Protein AF-A0A0M3UAG9-F1 (afdb_monomer)

Secondary structure (DSSP, 8-state):
-------PPPPPP--EEEEEEHHHHH-SPPTT---PPTTSTTTT-TT-B--SSEEEEEEEEEEE-TTS-EEEEEEEEEEBTTSS-EEEEEEEEEEGGGEEE-PPPPP-

Mean predicted aligned error: 10.4 Å

pLDDT: mean 79.84, std 17.77, range [43.88, 98.06]

Sequence (108 aa):
MSEMGQFRPPPPPLEKPIWVDFDMLYGPARDEVAAVPAGSIRERMHHSLHLTGRVPGTLRGWVRSIDGRWLGLCDFVIPSIDGAQVVRQEGVAVPAAALAPRTLPPMR

Nearest PDB structures (foldseek):
  4iuu-assembly1_A  TM=4.942E-01  e=3.382E+00  Arabidopsis thaliana
  2uvk-assembly1_A  TM=3.457E-01  e=3.201E+00  Escherichia coli BL21
  2uvk-assembly1_B  TM=3.455E-01  e=4.698E+00  Escherichia coli BL21
  4iup-assembly2_B  TM=4.340E-01  e=6.180E+00  Arabidopsis thaliana
  7ef0-assembly1_A  TM=2.290E-01  e=4.448E+00  Zea mays

Foldseek 3Di:
DDDPPDDDDPDPFQFFKKKFALCVQVPDDDPPPPPDDPPDPVVVPLPAWDRHGIFIKTFGDWDADPVGFIWTQIWTWTAGPVSPDTDTDGRDTGGPVRIDGDDDDPDD

Structure (mmCIF, N/CA/C/O backbone):
data_AF-A0A0M3UAG9-F1
#
_entry.id   AF-A0A0M3UAG9-F1
#
loop_
_atom_site.group_PDB
_atom_site.id
_atom_site.type_symbol
_atom_site.label_atom_id
_atom_site.label_alt_id
_atom_site.label_comp_id
_atom_site.label_asym_id
_atom_site.label_entity_id
_atom_site.label_seq_id
_atom_site.pdbx_PDB_ins_code
_atom_site.Cartn_x
_atom_site.Cartn_y
_atom_site.Cartn_z
_atom_site.occupancy
_atom_site.B_iso_or_equiv
_atom_site.auth_seq_id
_atom_site.auth_comp_id
_atom_site.auth_asym_id
_atom_site.auth_atom_id
_atom_site.pdbx_PDB_model_num
ATOM 1 N N . MET A 1 1 ? -22.283 17.352 42.267 1.00 43.88 1 MET A N 1
ATOM 2 C CA . MET A 1 1 ? -20.924 16.790 42.127 1.00 43.88 1 MET A CA 1
ATOM 3 C C . MET A 1 1 ? -20.846 16.217 40.726 1.00 43.88 1 MET A C 1
ATOM 5 O O . MET A 1 1 ? -21.454 15.186 40.486 1.00 43.88 1 MET A O 1
ATOM 9 N N . SER A 1 2 ? -20.258 16.952 39.784 1.00 50.84 2 SER A N 1
ATOM 10 C CA . SER A 1 2 ? -20.183 16.529 38.382 1.00 50.84 2 SER A CA 1
ATOM 11 C C . SER A 1 2 ? -18.976 15.618 38.191 1.00 50.84 2 SER A C 1
ATOM 13 O O . SER A 1 2 ? -17.867 15.992 38.571 1.00 50.84 2 SER A O 1
ATOM 15 N N . GLU A 1 3 ? -19.197 14.433 37.625 1.00 51.16 3 GLU A N 1
ATOM 16 C CA . GLU A 1 3 ? -18.138 13.527 37.184 1.00 51.16 3 GLU A CA 1
ATOM 17 C C . GLU A 1 3 ? -17.277 14.238 36.134 1.00 51.16 3 GLU A C 1
ATOM 19 O O . GLU A 1 3 ? -17.723 14.532 35.024 1.00 51.16 3 GLU A O 1
ATOM 24 N N . MET A 1 4 ? -16.034 14.553 36.499 1.00 53.69 4 MET A N 1
ATOM 25 C CA . MET A 1 4 ? -15.014 14.938 35.533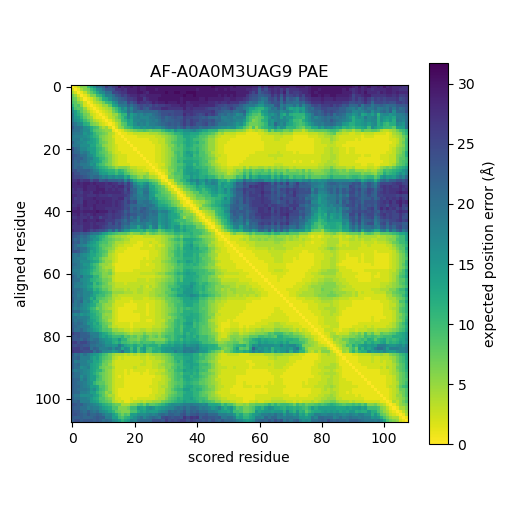 1.00 5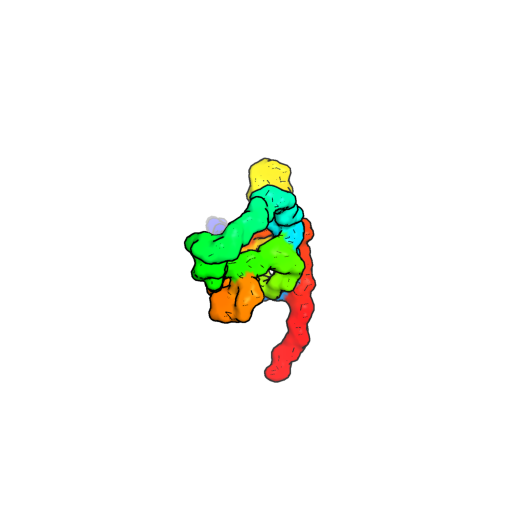3.69 4 MET A CA 1
ATOM 26 C C . MET A 1 4 ? -14.742 13.712 34.663 1.00 53.69 4 MET A C 1
ATOM 28 O O . MET A 1 4 ? -14.176 12.727 35.137 1.00 53.69 4 MET A O 1
ATOM 32 N N . GLY A 1 5 ? -15.182 13.759 33.403 1.00 57.06 5 GLY A N 1
ATOM 33 C CA . GLY A 1 5 ? -14.879 12.727 32.419 1.00 57.06 5 GLY A CA 1
ATOM 34 C C . GLY A 1 5 ? -13.376 12.458 32.402 1.00 57.06 5 GLY A C 1
ATOM 35 O O . GLY A 1 5 ? -12.582 13.380 32.212 1.00 57.06 5 GLY A O 1
ATOM 36 N N . GLN A 1 6 ? -12.989 11.206 32.653 1.00 69.00 6 GLN A N 1
ATOM 37 C CA . GLN A 1 6 ? -11.594 10.775 32.625 1.00 69.00 6 GLN A CA 1
ATOM 38 C C . GLN A 1 6 ? -10.946 11.212 31.308 1.00 69.00 6 GLN A C 1
ATOM 40 O O . GLN A 1 6 ? -11.345 10.759 30.233 1.00 69.00 6 GLN A O 1
ATOM 45 N N . PHE A 1 7 ? -9.922 12.063 31.400 1.00 66.81 7 PHE A N 1
ATOM 46 C CA . PHE A 1 7 ? -9.023 12.326 30.286 1.00 66.81 7 PHE A CA 1
ATOM 47 C C . PHE A 1 7 ? -8.383 10.998 29.876 1.00 66.81 7 PHE A C 1
ATOM 49 O O . PHE A 1 7 ? -7.536 10.452 30.583 1.00 66.81 7 PHE A O 1
ATOM 56 N N . ARG A 1 8 ? -8.822 10.451 28.742 1.00 67.19 8 ARG A N 1
ATOM 57 C CA . ARG A 1 8 ? -8.126 9.352 28.086 1.00 67.19 8 ARG A CA 1
ATOM 58 C C . ARG A 1 8 ? -7.097 9.962 27.140 1.00 67.19 8 ARG A C 1
ATOM 60 O O . ARG A 1 8 ? -7.507 10.699 26.241 1.00 67.19 8 ARG A O 1
ATOM 67 N N . PRO A 1 9 ? -5.793 9.673 27.303 1.00 57.62 9 PRO A N 1
ATOM 68 C CA . PRO A 1 9 ? -4.835 10.031 26.271 1.00 57.62 9 PRO A CA 1
ATOM 69 C C . PRO A 1 9 ? -5.261 9.360 24.954 1.00 57.62 9 PRO A C 1
ATOM 71 O O . PRO A 1 9 ? -5.834 8.261 24.987 1.00 57.62 9 PRO A O 1
ATOM 74 N N . PRO A 1 10 ? -5.032 10.008 23.799 1.00 57.00 10 PRO A N 1
ATOM 75 C CA . PRO A 1 10 ? -5.333 9.394 22.515 1.00 57.00 10 PRO A CA 1
ATOM 76 C C . PRO A 1 10 ? -4.587 8.056 22.405 1.00 57.00 10 PRO A C 1
ATOM 78 O O . PRO A 1 10 ? -3.477 7.933 22.936 1.00 57.00 10 PRO A O 1
ATOM 81 N N . PRO A 1 11 ? -5.174 7.040 21.746 1.00 58.19 11 PRO A N 1
ATOM 82 C CA . PRO A 1 11 ? -4.448 5.810 21.480 1.00 58.19 11 PRO A CA 1
ATOM 83 C C . PRO A 1 11 ? -3.145 6.158 20.744 1.00 58.19 11 PRO A C 1
ATOM 85 O O . PRO A 1 11 ? -3.159 7.047 19.884 1.00 58.19 11 PRO A O 1
ATOM 88 N N . PRO A 1 12 ? -2.020 5.504 21.083 1.00 58.78 12 PRO A N 1
ATOM 89 C CA . PRO A 1 12 ? -0.761 5.755 20.402 1.00 58.78 12 PRO A CA 1
ATOM 90 C C . PRO A 1 12 ? -0.936 5.53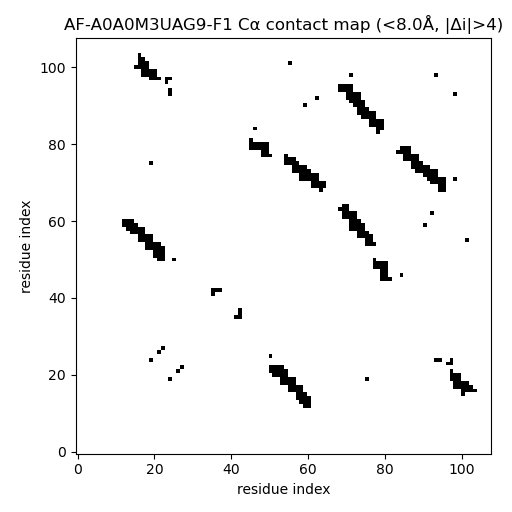8 18.892 1.00 58.78 12 PRO A C 1
ATOM 92 O O . PRO A 1 12 ? -1.734 4.676 18.496 1.00 58.78 12 PRO A O 1
ATOM 95 N N . PRO A 1 13 ? -0.214 6.297 18.046 1.00 63.78 13 PRO A N 1
ATOM 96 C CA . PRO A 1 13 ? -0.264 6.111 16.606 1.00 63.78 13 PRO A CA 1
ATOM 97 C C . PRO A 1 13 ? -0.023 4.641 16.266 1.00 63.78 13 PRO A C 1
ATOM 99 O O . PRO A 1 13 ? 0.888 4.001 16.796 1.00 63.78 13 PRO A O 1
ATOM 102 N N . LEU A 1 14 ? -0.868 4.084 15.402 1.00 73.62 14 LEU A N 1
ATOM 103 C CA . LEU A 1 14 ? -0.638 2.754 14.871 1.00 73.62 14 LEU A CA 1
ATOM 104 C C . LEU A 1 14 ? 0.588 2.887 13.970 1.00 73.62 14 LEU A C 1
ATOM 106 O O . LEU A 1 14 ? 0.448 3.423 12.891 1.00 73.62 14 LEU A O 1
ATOM 110 N N . GLU A 1 15 ? 1.777 2.482 14.406 1.00 89.69 15 GLU A N 1
ATOM 111 C CA . GLU A 1 15 ? 2.972 2.434 13.551 1.00 89.69 15 GLU A CA 1
ATOM 112 C C . GLU A 1 15 ? 3.295 0.976 13.263 1.00 89.69 15 GLU A C 1
ATOM 114 O O . GLU A 1 15 ? 4.118 0.345 13.927 1.00 89.69 15 GLU A O 1
ATOM 119 N N . LYS A 1 16 ? 2.562 0.393 12.310 1.00 92.75 16 LYS A N 1
ATOM 120 C CA . LYS A 1 16 ? 2.703 -1.030 11.994 1.00 92.75 16 LYS A CA 1
ATOM 121 C C . LYS A 1 16 ? 3.427 -1.231 10.668 1.00 92.75 16 LYS A C 1
ATOM 123 O O . LYS A 1 16 ? 2.974 -0.695 9.654 1.00 92.75 16 LYS A O 1
ATOM 128 N N . PRO A 1 17 ? 4.507 -2.033 10.637 1.00 96.12 17 PRO A N 1
ATOM 129 C CA . PRO A 1 17 ? 5.138 -2.412 9.385 1.00 96.12 17 PRO A CA 1
ATOM 130 C C . PRO A 1 17 ? 4.176 -3.258 8.547 1.00 96.12 17 PRO A C 1
ATOM 132 O O . PRO A 1 17 ? 3.574 -4.225 9.023 1.00 96.12 17 PRO A O 1
ATOM 135 N N . ILE A 1 18 ? 4.060 -2.892 7.276 1.00 96.69 18 ILE A N 1
ATOM 136 C CA . ILE A 1 18 ? 3.199 -3.557 6.296 1.00 96.69 18 ILE A CA 1
ATOM 137 C C . ILE A 1 18 ? 3.947 -3.801 4.985 1.00 96.69 18 ILE A C 1
ATOM 139 O O . ILE A 1 18 ? 4.985 -3.189 4.712 1.00 96.69 18 ILE A O 1
ATOM 143 N N . TRP A 1 19 ? 3.398 -4.706 4.187 1.00 97.94 19 TRP A N 1
ATOM 144 C CA . TRP A 1 19 ? 3.571 -4.764 2.746 1.00 97.94 19 TRP A CA 1
ATOM 145 C C . TRP A 1 19 ? 2.413 -4.016 2.086 1.00 97.94 19 TRP A C 1
ATOM 147 O O . TRP A 1 19 ? 1.260 -4.222 2.470 1.00 97.94 19 TRP A O 1
ATOM 157 N N . VAL A 1 20 ? 2.731 -3.179 1.100 1.00 97.81 20 VAL A N 1
ATOM 158 C CA . VAL A 1 20 ? 1.769 -2.585 0.166 1.00 97.81 20 VAL A CA 1
ATOM 159 C C . VAL A 1 20 ? 1.890 -3.339 -1.151 1.00 97.81 20 VAL A C 1
ATOM 161 O O . VAL A 1 20 ? 2.980 -3.406 -1.718 1.00 97.81 20 VAL A O 1
ATOM 164 N N . ASP A 1 21 ? 0.791 -3.927 -1.607 1.00 97.19 21 ASP A N 1
ATOM 165 C CA . ASP A 1 21 ? 0.708 -4.679 -2.855 1.00 97.19 21 ASP A CA 1
ATOM 166 C C . ASP A 1 21 ? 0.287 -3.744 -3.997 1.00 97.19 21 ASP A C 1
ATOM 168 O O . ASP A 1 21 ? -0.854 -3.278 -4.056 1.00 97.19 21 ASP A O 1
ATOM 172 N N . PHE A 1 22 ? 1.235 -3.402 -4.868 1.00 95.12 22 PHE A N 1
ATOM 173 C CA . PHE A 1 22 ? 1.012 -2.465 -5.964 1.00 95.12 22 PHE A CA 1
ATOM 174 C C . PHE A 1 22 ? 0.138 -3.043 -7.071 1.00 95.12 22 PHE A C 1
ATOM 176 O O . PHE A 1 22 ? -0.642 -2.290 -7.652 1.00 95.12 22 PHE A O 1
ATOM 183 N N . ASP A 1 23 ? 0.182 -4.356 -7.296 1.00 93.75 23 ASP A N 1
ATOM 184 C CA . ASP A 1 23 ? -0.668 -5.004 -8.296 1.00 93.75 23 ASP A CA 1
ATOM 185 C C . ASP A 1 23 ? -2.147 -4.894 -7.893 1.00 93.75 23 ASP A C 1
ATOM 187 O O . ASP A 1 23 ? -3.022 -4.669 -8.730 1.00 93.75 23 ASP A O 1
ATOM 191 N N . MET A 1 24 ? -2.436 -4.966 -6.590 1.00 95.38 24 MET A N 1
ATOM 192 C CA . MET A 1 24 ? -3.782 -4.730 -6.061 1.00 95.38 24 MET A CA 1
ATOM 193 C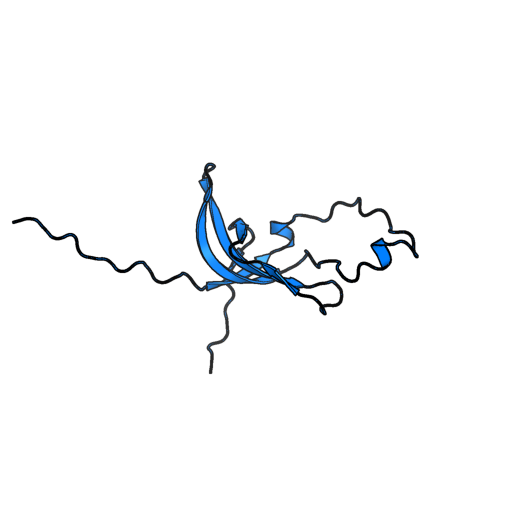 C . MET A 1 24 ? -4.151 -3.246 -5.956 1.00 95.38 24 MET A C 1
ATOM 195 O O . MET A 1 24 ? -5.322 -2.900 -6.116 1.00 95.38 24 MET A O 1
ATOM 199 N N . LEU A 1 25 ? -3.188 -2.372 -5.650 1.00 95.69 25 LEU A N 1
ATOM 200 C CA . LEU A 1 25 ? -3.431 -0.938 -5.459 1.00 95.69 25 LEU A CA 1
ATOM 201 C C . LEU A 1 25 ? -3.654 -0.197 -6.784 1.00 95.69 25 LEU A C 1
ATOM 203 O O . LEU A 1 25 ? -4.590 0.594 -6.888 1.00 95.69 25 LEU A O 1
ATOM 207 N N . TYR A 1 26 ? -2.804 -0.435 -7.781 1.00 92.12 26 TYR A N 1
ATOM 208 C CA . TYR A 1 26 ? -2.862 0.248 -9.076 1.00 92.12 26 TYR A CA 1
ATOM 209 C C . TYR A 1 26 ? -3.578 -0.571 -10.152 1.00 92.12 26 TYR A C 1
ATOM 211 O O . TYR A 1 26 ? -4.006 -0.009 -11.163 1.00 92.12 26 TYR A O 1
ATOM 219 N N 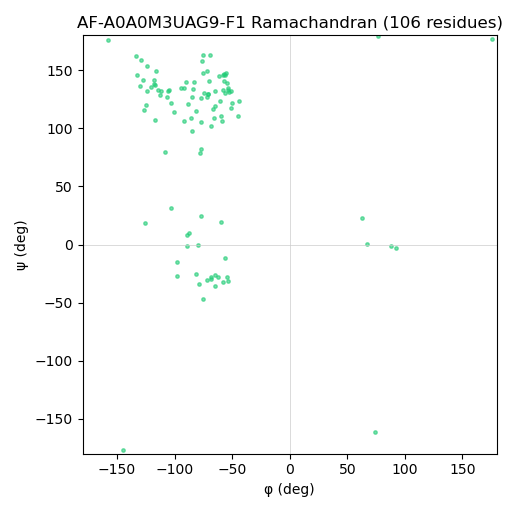. GLY A 1 27 ? -3.775 -1.869 -9.912 1.00 89.31 27 GLY A N 1
ATOM 220 C CA . GLY A 1 27 ? -4.349 -2.784 -10.886 1.00 89.31 27 GLY A CA 1
ATOM 221 C C . GLY A 1 27 ? -3.343 -3.194 -11.967 1.00 89.31 27 GLY A C 1
ATOM 222 O O . GLY A 1 27 ? -2.194 -2.748 -11.965 1.00 89.31 27 GLY A O 1
ATOM 223 N N . PRO A 1 28 ? -3.767 -4.051 -12.911 1.00 80.94 28 PRO A N 1
ATOM 224 C CA . PRO A 1 28 ? -2.915 -4.462 -14.018 1.00 80.94 28 PRO A CA 1
ATOM 225 C C . PRO A 1 28 ? -2.517 -3.255 -14.871 1.00 80.94 28 PRO A C 1
ATOM 227 O O . PRO A 1 28 ? -3.315 -2.336 -15.091 1.00 80.94 28 PRO A O 1
ATOM 230 N N . ALA A 1 29 ? -1.293 -3.291 -15.403 1.00 73.38 29 ALA A N 1
ATOM 231 C CA . ALA A 1 29 ? -0.889 -2.360 -16.444 1.00 73.38 29 ALA A CA 1
ATOM 232 C C . ALA A 1 29 ? -1.902 -2.433 -17.596 1.00 73.38 29 ALA A C 1
ATOM 234 O O . ALA A 1 29 ? -2.293 -3.517 -18.027 1.00 73.38 29 ALA A O 1
ATOM 235 N N . ARG A 1 30 ? -2.351 -1.277 -18.088 1.00 74.06 30 ARG A N 1
ATOM 236 C CA . ARG A 1 30 ? -3.136 -1.249 -19.323 1.00 74.06 30 ARG A CA 1
ATOM 237 C C . ARG A 1 30 ? -2.190 -1.584 -20.471 1.00 74.06 30 ARG A C 1
ATOM 239 O O . ARG A 1 30 ? -1.152 -0.937 -20.593 1.00 74.06 30 ARG A O 1
ATOM 246 N N . ASP A 1 31 ? -2.576 -2.534 -21.322 1.00 60.91 31 ASP A N 1
ATOM 247 C CA . ASP A 1 31 ? -1.811 -2.958 -22.511 1.00 60.91 31 ASP A CA 1
ATOM 248 C C . ASP A 1 31 ? -1.493 -1.799 -23.486 1.00 60.91 31 ASP A C 1
ATOM 250 O O . ASP A 1 31 ? -0.659 -1.923 -24.378 1.00 60.91 31 ASP A O 1
ATOM 254 N N . GLU A 1 32 ? -2.109 -0.630 -23.296 1.00 54.31 32 GLU A N 1
ATOM 255 C CA . GLU A 1 32 ? -1.936 0.594 -24.084 1.00 54.31 32 GLU A CA 1
ATOM 256 C C . GLU A 1 32 ? -0.652 1.388 -23.781 1.00 54.31 32 GLU A C 1
ATOM 258 O O . GLU A 1 32 ? -0.582 2.592 -24.052 1.00 54.31 32 GLU A O 1
ATOM 263 N N . VAL A 1 33 ? 0.407 0.766 -23.258 1.00 57.47 33 VAL A N 1
ATOM 264 C CA . VAL A 1 33 ? 1.730 1.399 -23.342 1.00 57.47 33 VAL A CA 1
ATOM 265 C C . VAL A 1 33 ? 2.236 1.182 -24.764 1.00 57.47 33 VAL A C 1
ATOM 267 O O . VAL A 1 33 ? 3.034 0.289 -25.032 1.00 57.47 33 VAL A O 1
ATOM 270 N N . ALA A 1 34 ? 1.721 1.995 -25.694 1.00 51.62 34 ALA A N 1
ATOM 271 C CA . ALA A 1 34 ? 2.232 2.086 -27.054 1.00 51.62 34 ALA A CA 1
ATOM 272 C C . ALA A 1 34 ? 3.760 2.136 -26.986 1.00 51.62 34 ALA A C 1
ATOM 274 O O . ALA A 1 34 ? 4.306 2.989 -26.276 1.00 51.62 34 ALA A O 1
ATOM 275 N N . ALA A 1 35 ? 4.417 1.193 -27.672 1.00 50.62 35 ALA A N 1
ATOM 276 C CA . ALA A 1 35 ? 5.866 1.099 -27.737 1.00 50.62 35 ALA A CA 1
ATOM 277 C C . ALA A 1 35 ? 6.427 2.500 -27.982 1.00 50.62 35 ALA A C 1
ATOM 279 O O . ALA A 1 35 ? 6.180 3.114 -29.021 1.00 50.62 35 ALA A O 1
ATOM 280 N N . VAL A 1 36 ? 7.089 3.044 -26.964 1.00 54.72 36 VAL A N 1
ATOM 281 C CA . VAL A 1 36 ? 7.632 4.393 -27.018 1.00 54.72 36 VAL A CA 1
ATOM 282 C C . VAL A 1 36 ? 8.718 4.370 -28.093 1.00 54.72 36 VAL A C 1
ATOM 284 O O . VAL A 1 36 ? 9.661 3.592 -27.952 1.00 54.72 36 VAL A O 1
ATOM 287 N N . PRO A 1 37 ? 8.610 5.162 -29.175 1.00 53.09 37 PRO A N 1
ATOM 288 C CA . PRO A 1 37 ? 9.638 5.172 -30.203 1.00 53.09 37 PRO A CA 1
ATOM 289 C C . PRO A 1 37 ? 10.984 5.554 -29.586 1.00 53.09 37 PRO A C 1
ATOM 291 O O . PRO A 1 37 ? 11.061 6.533 -28.826 1.00 53.09 37 PRO A O 1
ATOM 294 N N . ALA A 1 38 ? 12.025 4.790 -29.927 1.00 53.09 38 ALA A N 1
ATOM 295 C CA . ALA A 1 38 ? 13.402 5.122 -29.585 1.00 53.09 38 ALA A CA 1
ATOM 296 C C . ALA A 1 38 ? 13.711 6.554 -30.062 1.00 53.09 38 ALA A C 1
ATOM 298 O O . ALA A 1 38 ? 13.373 6.933 -31.186 1.00 53.09 38 ALA A O 1
ATOM 299 N N . GLY A 1 39 ? 14.290 7.374 -29.190 1.00 55.78 39 GLY A N 1
ATOM 300 C CA . GLY A 1 39 ? 14.593 8.789 -29.406 1.00 55.78 39 GLY A CA 1
ATOM 301 C C . GLY A 1 39 ? 13.517 9.784 -28.951 1.00 55.78 39 GLY A C 1
ATOM 302 O O . GLY A 1 39 ? 13.738 10.995 -29.040 1.00 55.78 39 GLY A O 1
ATOM 303 N N . SER A 1 40 ? 12.359 9.334 -28.456 1.00 57.53 40 SER A N 1
ATOM 304 C CA . SER A 1 40 ? 11.309 10.247 -27.980 1.00 57.53 40 SER A CA 1
ATOM 305 C C . SER A 1 40 ? 11.624 10.850 -26.600 1.00 57.53 40 SER A C 1
ATOM 307 O O . SER A 1 40 ? 12.366 10.290 -25.798 1.00 57.53 40 SER A O 1
ATOM 309 N N . ILE A 1 41 ? 11.009 11.994 -26.274 1.00 53.75 41 ILE A N 1
ATOM 310 C CA . ILE A 1 41 ? 11.135 12.657 -24.957 1.00 53.75 41 ILE A CA 1
ATOM 311 C C . ILE A 1 41 ? 10.781 11.704 -23.794 1.00 53.75 41 ILE A C 1
ATOM 313 O O . ILE A 1 41 ? 11.339 11.830 -22.707 1.00 53.75 41 ILE A O 1
ATOM 317 N N . ARG A 1 42 ? 9.908 10.714 -24.033 1.00 50.94 42 ARG A N 1
ATOM 318 C CA . ARG A 1 42 ? 9.560 9.662 -23.065 1.00 50.94 42 ARG A CA 1
ATOM 319 C C . ARG A 1 42 ? 10.708 8.688 -22.778 1.00 50.94 42 ARG A C 1
ATOM 321 O O . ARG A 1 42 ? 10.789 8.205 -21.660 1.00 50.94 42 ARG A O 1
ATOM 328 N N . GLU A 1 43 ? 11.610 8.436 -23.724 1.00 49.59 43 GLU A N 1
ATOM 329 C CA . GLU A 1 43 ? 12.798 7.594 -23.502 1.00 49.59 43 GLU A CA 1
ATOM 330 C C . GLU A 1 43 ? 13.798 8.268 -22.545 1.00 49.59 43 GLU A C 1
ATOM 332 O O . GLU A 1 43 ? 14.485 7.602 -21.778 1.00 49.59 43 GLU A O 1
ATOM 337 N N . ARG A 1 44 ? 13.811 9.610 -22.504 1.00 50.78 44 ARG A N 1
ATOM 338 C CA . ARG A 1 44 ? 14.598 10.390 -21.531 1.00 50.78 44 ARG A CA 1
ATOM 339 C C . ARG A 1 44 ? 13.945 10.494 -20.154 1.00 50.78 44 ARG A C 1
ATOM 341 O O . ARG A 1 44 ? 14.520 11.121 -19.264 1.00 50.78 44 ARG A O 1
ATOM 348 N N . MET A 1 45 ? 12.760 9.914 -19.946 1.00 55.03 45 MET A N 1
ATOM 349 C CA . MET A 1 45 ? 12.165 9.851 -18.615 1.00 55.03 45 MET A CA 1
ATOM 350 C C . MET A 1 45 ? 12.846 8.748 -17.797 1.00 55.03 45 MET A C 1
ATOM 352 O O . MET A 1 45 ? 12.289 7.673 -17.577 1.00 55.03 45 MET A O 1
ATOM 356 N N . HIS A 1 46 ? 14.001 9.085 -17.220 1.00 52.22 46 HIS A N 1
ATOM 357 C CA . HIS A 1 46 ? 14.621 8.418 -16.061 1.00 52.22 46 HIS A CA 1
ATOM 358 C C . HIS A 1 46 ? 13.724 8.444 -14.794 1.00 52.22 46 HIS A C 1
ATOM 360 O O . HIS A 1 46 ? 14.200 8.349 -13.669 1.00 52.22 46 HIS A O 1
ATOM 366 N N . HIS A 1 47 ? 12.417 8.665 -14.950 1.00 60.34 47 HIS A N 1
ATOM 367 C CA . HIS A 1 47 ? 11.436 8.920 -13.891 1.00 60.34 47 HIS A CA 1
ATOM 368 C C . HIS A 1 47 ? 10.253 7.945 -13.986 1.00 60.34 47 HIS A C 1
ATOM 370 O O . HIS A 1 47 ? 9.174 8.206 -13.459 1.00 60.34 47 HIS A O 1
ATOM 376 N N . SER A 1 48 ? 10.434 6.825 -14.692 1.00 74.31 48 SER A N 1
ATOM 377 C CA . SER A 1 48 ? 9.430 5.764 -14.750 1.00 74.31 48 SER A CA 1
ATOM 378 C C . SER A 1 48 ? 9.385 5.033 -13.409 1.00 74.31 48 SER A C 1
ATOM 380 O O . SER A 1 48 ? 10.422 4.588 -12.916 1.00 74.31 48 SER A O 1
ATOM 382 N N . LEU A 1 49 ? 8.194 4.921 -12.821 1.00 84.75 49 LEU A N 1
ATOM 383 C CA . LEU A 1 49 ? 7.968 4.281 -11.525 1.00 84.75 49 LEU A CA 1
ATOM 384 C C . LEU A 1 49 ? 7.666 2.789 -11.682 1.00 84.75 49 LEU A C 1
ATOM 386 O O . LEU A 1 49 ? 6.915 2.389 -12.569 1.00 84.75 49 LEU A O 1
ATOM 390 N N . HIS A 1 50 ? 8.213 1.975 -10.784 1.00 86.25 50 HIS A N 1
ATOM 391 C CA . HIS A 1 50 ? 7.918 0.551 -10.687 1.00 86.25 50 HIS A CA 1
ATOM 392 C C . HIS A 1 50 ? 6.657 0.361 -9.827 1.00 86.25 50 HIS A C 1
ATOM 394 O O . HIS A 1 50 ? 6.713 0.390 -8.599 1.00 86.25 50 HIS A O 1
ATOM 400 N N . LEU A 1 51 ? 5.505 0.194 -10.484 1.00 89.38 51 LEU A N 1
ATOM 401 C CA . LEU A 1 51 ? 4.174 0.113 -9.860 1.00 89.38 51 LEU A CA 1
ATOM 402 C C . LEU A 1 51 ? 3.627 -1.322 -9.780 1.00 89.38 51 LEU A C 1
ATOM 404 O O . LEU A 1 51 ? 2.422 -1.528 -9.863 1.00 89.38 51 LEU A O 1
ATOM 408 N N . THR A 1 52 ? 4.506 -2.308 -9.634 1.00 89.31 52 THR A N 1
ATOM 409 C CA . THR A 1 52 ? 4.160 -3.735 -9.543 1.00 89.31 52 THR A CA 1
ATOM 410 C C . THR A 1 52 ? 4.831 -4.382 -8.337 1.00 89.31 52 THR A C 1
ATOM 412 O O . THR A 1 52 ? 5.846 -3.883 -7.841 1.00 89.31 52 THR A O 1
ATOM 415 N N . GLY A 1 53 ? 4.287 -5.506 -7.871 1.00 90.88 53 GLY A N 1
ATOM 416 C CA . GLY A 1 53 ? 4.825 -6.254 -6.739 1.00 90.88 53 GLY A CA 1
ATOM 417 C C . GLY A 1 53 ? 4.569 -5.604 -5.376 1.00 90.88 53 GLY A C 1
ATOM 418 O O . GLY A 1 53 ? 3.672 -4.783 -5.200 1.00 90.88 53 GLY A O 1
ATOM 419 N N . ARG A 1 54 ? 5.350 -6.009 -4.365 1.00 94.50 54 ARG A N 1
ATOM 420 C CA . ARG A 1 54 ? 5.162 -5.574 -2.972 1.00 94.50 54 ARG A CA 1
ATOM 421 C C . ARG A 1 54 ? 6.293 -4.685 -2.495 1.00 94.50 54 ARG A C 1
ATOM 423 O O . ARG A 1 54 ? 7.459 -5.064 -2.585 1.00 94.50 54 ARG A O 1
ATOM 430 N N . VAL A 1 55 ? 5.937 -3.563 -1.878 1.00 94.25 55 VAL A N 1
ATOM 431 C CA . VAL A 1 55 ? 6.897 -2.651 -1.245 1.00 94.25 55 VAL A CA 1
ATOM 432 C C . VAL A 1 55 ? 6.673 -2.564 0.264 1.00 94.25 55 VAL A C 1
ATOM 434 O O . VAL A 1 55 ? 5.542 -2.715 0.738 1.00 94.25 55 VAL A O 1
ATOM 437 N N . PRO A 1 56 ? 7.731 -2.337 1.059 1.00 95.94 56 PRO A N 1
ATOM 438 C CA . PRO A 1 56 ? 7.571 -2.093 2.481 1.00 95.94 56 PRO A CA 1
ATOM 439 C C . PRO A 1 56 ? 6.926 -0.722 2.718 1.00 95.94 56 PRO A C 1
ATOM 441 O O . PRO A 1 56 ? 7.275 0.269 2.077 1.00 95.94 56 PRO A O 1
ATOM 444 N N . GLY A 1 57 ? 6.030 -0.661 3.697 1.00 95.69 57 GLY A N 1
ATOM 445 C CA . GLY A 1 57 ? 5.440 0.583 4.175 1.00 95.69 57 GLY A CA 1
ATOM 446 C C . GLY A 1 57 ? 5.185 0.572 5.678 1.00 95.69 57 GLY A C 1
ATOM 447 O O . GLY A 1 57 ? 5.490 -0.403 6.382 1.00 95.69 57 GLY A O 1
ATOM 448 N N . THR A 1 58 ? 4.582 1.662 6.138 1.00 96.75 58 THR A N 1
ATOM 449 C CA . T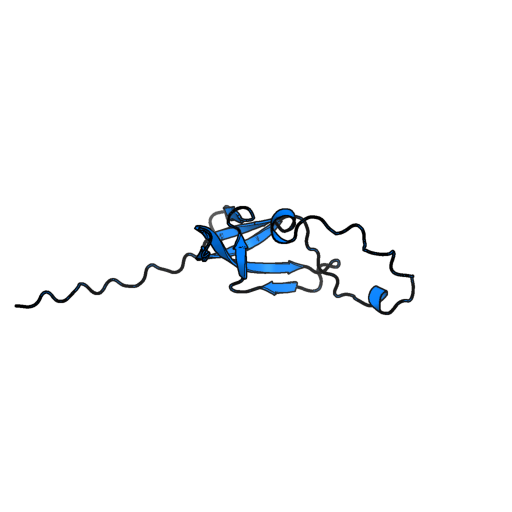HR A 1 58 ? 4.110 1.863 7.507 1.00 96.75 58 THR A CA 1
ATOM 450 C C . THR A 1 58 ? 2.636 2.233 7.464 1.00 96.75 58 THR A C 1
ATOM 452 O O . THR A 1 58 ? 2.255 3.244 6.884 1.00 96.75 58 THR A O 1
ATOM 455 N N . LEU A 1 59 ? 1.797 1.419 8.093 1.00 96.31 59 LEU A N 1
ATOM 456 C CA . LEU A 1 59 ? 0.408 1.761 8.363 1.00 96.31 59 LEU A CA 1
ATOM 457 C C . LEU A 1 59 ? 0.387 2.721 9.548 1.00 96.31 59 LEU A C 1
ATOM 459 O O . LEU A 1 59 ? 0.949 2.356 10.575 1.00 96.31 59 LEU A O 1
ATOM 463 N N . ARG A 1 60 ? -0.255 3.883 9.380 1.00 94.44 60 ARG A N 1
ATOM 464 C CA . ARG A 1 60 ? -0.425 4.977 10.356 1.00 94.44 60 ARG A CA 1
ATOM 465 C C . ARG A 1 60 ? -1.774 4.954 11.072 1.00 94.44 60 ARG A C 1
ATOM 467 O O . ARG A 1 60 ? -1.914 5.447 12.189 1.00 94.44 60 ARG A O 1
ATOM 474 N N . GLY A 1 61 ? -2.790 4.396 10.421 1.00 93.38 61 GLY A N 1
ATOM 475 C CA . GLY A 1 61 ? -4.150 4.360 10.944 1.00 93.38 61 GLY A CA 1
ATOM 476 C C . GLY A 1 61 ? -5.132 3.762 9.951 1.00 93.38 61 GLY A C 1
ATOM 477 O O . GLY A 1 61 ? -4.770 3.434 8.825 1.00 93.38 61 GLY A O 1
ATOM 478 N N . TRP A 1 62 ? -6.381 3.632 10.380 1.00 94.25 62 TRP A N 1
ATOM 479 C CA . TRP A 1 62 ? -7.471 3.142 9.547 1.00 94.25 62 TRP A CA 1
ATOM 480 C C . TRP A 1 62 ? -8.533 4.220 9.396 1.00 94.25 62 TRP A C 1
ATOM 482 O O . TRP A 1 62 ? -8.910 4.867 10.372 1.00 94.25 62 TRP A O 1
ATOM 492 N N . VAL A 1 63 ? -9.053 4.361 8.185 1.00 94.31 63 VAL A N 1
ATOM 493 C CA . VAL A 1 63 ? -10.238 5.164 7.888 1.00 94.31 63 VAL A CA 1
ATOM 494 C C . VAL A 1 63 ? -11.272 4.291 7.194 1.00 94.31 63 VAL A C 1
ATOM 496 O O . VAL A 1 63 ? -10.945 3.283 6.560 1.00 94.31 63 VAL A O 1
ATOM 499 N N . ARG A 1 64 ? -12.542 4.666 7.333 1.00 94.25 64 ARG A N 1
ATOM 500 C CA . ARG A 1 64 ? -13.659 3.961 6.713 1.00 94.25 64 ARG A CA 1
ATOM 501 C C . ARG A 1 64 ? -14.281 4.849 5.646 1.00 94.25 64 ARG A C 1
ATOM 503 O O . ARG A 1 64 ? -14.587 6.006 5.919 1.00 94.25 64 ARG A O 1
ATOM 510 N N . SER A 1 65 ? -14.447 4.320 4.442 1.00 93.12 65 SER A N 1
ATOM 511 C CA . SER A 1 65 ? -15.134 5.017 3.356 1.00 93.12 65 SER A CA 1
ATOM 512 C C . SER A 1 65 ? -16.651 5.015 3.569 1.00 93.12 65 SER A C 1
ATOM 514 O O . SER A 1 65 ? -17.195 4.215 4.335 1.00 93.12 65 SER A O 1
ATOM 516 N N . ILE A 1 66 ? -17.349 5.899 2.851 1.00 95.94 66 ILE A N 1
ATOM 517 C CA . ILE A 1 66 ? -18.815 6.024 2.914 1.00 95.94 66 ILE A CA 1
ATOM 518 C C . ILE A 1 66 ? -19.550 4.754 2.463 1.00 95.94 66 ILE A C 1
ATOM 520 O O . ILE A 1 66 ? -20.638 4.469 2.949 1.00 95.94 66 ILE A O 1
ATOM 524 N N . ASP A 1 67 ? -18.940 3.968 1.575 1.00 93.69 67 ASP A N 1
ATOM 525 C CA . ASP A 1 67 ? -19.452 2.675 1.109 1.00 93.69 67 ASP A CA 1
ATOM 526 C C . ASP A 1 67 ? -19.018 1.502 2.010 1.00 93.69 67 ASP A C 1
ATOM 528 O O . ASP A 1 67 ? -19.215 0.335 1.678 1.00 93.69 67 ASP A O 1
ATOM 532 N N . GLY A 1 68 ? -18.439 1.806 3.175 1.00 92.25 68 GLY A N 1
ATOM 533 C CA . GLY A 1 68 ? -18.171 0.857 4.248 1.00 92.25 68 GLY A CA 1
ATOM 534 C C . GLY A 1 68 ? -16.837 0.116 4.163 1.00 92.25 68 GLY A C 1
ATOM 535 O O . GLY A 1 68 ? -16.550 -0.653 5.087 1.00 92.25 68 GLY A O 1
ATOM 536 N N . ARG A 1 69 ? -16.019 0.346 3.126 1.00 94.44 69 ARG A N 1
ATOM 537 C CA . ARG A 1 69 ? -14.691 -0.271 2.975 1.00 94.44 69 ARG A CA 1
ATOM 538 C C . ARG A 1 69 ? -13.687 0.319 3.968 1.00 94.44 69 ARG A C 1
ATOM 540 O O . ARG A 1 69 ? -13.758 1.485 4.351 1.00 94.44 69 ARG A O 1
ATOM 547 N N . TRP A 1 70 ? -12.724 -0.503 4.372 1.00 95.50 70 TRP A N 1
ATOM 548 C CA . TRP A 1 70 ? -11.592 -0.073 5.191 1.00 95.50 70 TRP A CA 1
ATOM 549 C C . TRP A 1 70 ? -10.409 0.330 4.313 1.00 95.50 70 TRP A C 1
ATOM 551 O O . TRP A 1 70 ? -10.040 -0.401 3.389 1.00 95.50 70 TRP A O 1
ATOM 561 N N . LEU A 1 71 ? -9.799 1.469 4.639 1.00 97.12 71 LEU A N 1
ATOM 562 C CA . LEU A 1 71 ? -8.587 1.982 4.011 1.00 97.12 71 LEU A CA 1
ATOM 563 C C . LEU A 1 71 ? -7.528 2.213 5.094 1.00 97.12 71 LEU A C 1
ATOM 565 O O . LEU A 1 71 ? -7.818 2.810 6.133 1.00 97.12 71 LEU A O 1
ATOM 569 N N . GLY A 1 72 ? -6.311 1.739 4.865 1.00 96.31 72 GLY A N 1
ATOM 570 C CA . GLY A 1 72 ? -5.166 2.078 5.700 1.00 96.31 72 GLY A CA 1
ATOM 571 C C . GLY A 1 72 ? -4.575 3.405 5.244 1.00 96.31 72 GLY A C 1
ATOM 572 O O . GLY A 1 72 ? -4.393 3.602 4.050 1.00 96.31 72 GLY A O 1
ATOM 573 N N . LEU A 1 73 ? -4.272 4.310 6.171 1.00 96.88 73 LEU A N 1
ATOM 574 C CA . LEU A 1 73 ? -3.421 5.464 5.885 1.00 96.88 73 LEU A CA 1
ATOM 575 C C . LEU A 1 73 ? -1.972 4.996 5.961 1.00 96.88 73 LEU A C 1
ATOM 577 O O . LEU A 1 73 ? -1.530 4.556 7.024 1.00 96.88 73 LEU A O 1
ATOM 581 N N . CYS A 1 74 ? -1.259 5.033 4.843 1.00 96.88 74 CYS A N 1
ATOM 582 C CA . CYS A 1 74 ? 0.032 4.379 4.694 1.00 96.88 74 CYS A CA 1
ATOM 583 C C . CYS A 1 74 ? 1.105 5.332 4.176 1.00 96.88 74 CYS A C 1
ATOM 585 O O . CYS A 1 74 ? 0.870 6.106 3.248 1.00 96.88 74 CYS A O 1
ATOM 587 N N . ASP A 1 75 ? 2.307 5.173 4.722 1.00 97.00 75 ASP A N 1
ATOM 588 C CA . ASP A 1 75 ? 3.524 5.762 4.178 1.00 97.00 75 ASP A CA 1
ATOM 589 C C . ASP A 1 75 ? 4.337 4.663 3.493 1.00 97.00 75 ASP A C 1
ATOM 591 O O . ASP A 1 75 ? 4.539 3.587 4.065 1.00 97.00 75 ASP A O 1
ATOM 595 N N . PHE A 1 76 ? 4.817 4.912 2.279 1.00 95.88 76 PHE A N 1
ATOM 596 C CA . PHE A 1 76 ? 5.653 3.971 1.531 1.00 95.88 76 PHE A CA 1
ATOM 597 C C . PHE A 1 76 ? 6.478 4.695 0.465 1.00 95.88 76 PHE A C 1
ATOM 599 O O . PHE A 1 76 ? 6.376 5.906 0.275 1.00 95.88 76 PHE A O 1
ATOM 606 N N . VAL A 1 77 ? 7.339 3.950 -0.218 1.00 93.44 77 VAL A N 1
ATOM 607 C CA . VAL A 1 77 ? 8.178 4.464 -1.298 1.00 93.44 77 VAL A CA 1
ATOM 608 C C . VAL A 1 77 ? 7.865 3.713 -2.582 1.00 93.44 77 VAL A C 1
ATOM 610 O O . VAL A 1 77 ? 7.773 2.487 -2.577 1.00 93.44 77 VAL A O 1
ATOM 613 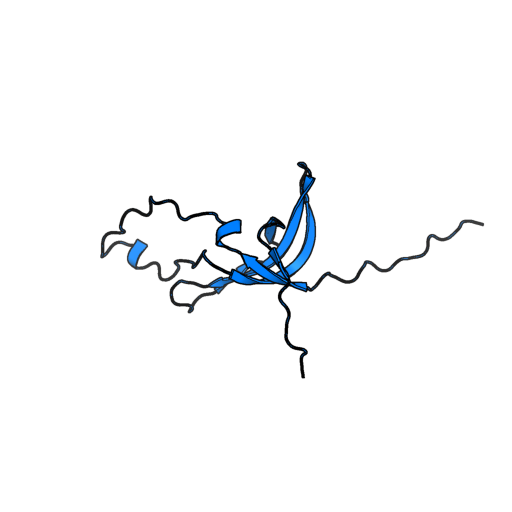N N . ILE A 1 78 ? 7.745 4.457 -3.678 1.00 92.00 78 ILE A N 1
ATOM 614 C CA . ILE A 1 78 ? 7.679 3.907 -5.028 1.00 92.00 78 ILE A CA 1
ATOM 615 C C . ILE A 1 78 ? 9.066 4.065 -5.666 1.00 92.00 78 ILE A C 1
ATOM 617 O O . ILE A 1 78 ? 9.505 5.205 -5.858 1.00 92.00 78 ILE A O 1
ATOM 621 N N . PRO A 1 79 ? 9.778 2.966 -5.966 1.00 85.19 79 PRO A N 1
ATOM 622 C CA . PRO A 1 79 ? 11.069 3.050 -6.632 1.00 85.19 79 PRO A CA 1
ATOM 623 C C . PRO A 1 79 ? 10.895 3.378 -8.119 1.00 85.19 79 PRO A C 1
ATOM 625 O O . PRO A 1 79 ? 9.926 2.957 -8.756 1.00 85.19 79 PRO A O 1
ATOM 628 N N . SER A 1 80 ? 11.846 4.111 -8.689 1.00 81.75 80 SER A N 1
ATOM 629 C CA . SER A 1 80 ? 12.014 4.197 -10.138 1.00 81.75 80 SER A CA 1
ATOM 630 C C . SER A 1 80 ? 12.519 2.870 -10.708 1.00 81.75 80 SER A C 1
ATOM 632 O O . SER A 1 80 ? 13.043 2.018 -9.988 1.00 81.75 80 SER A O 1
ATOM 634 N N . ILE A 1 81 ? 12.385 2.694 -12.023 1.00 74.50 81 ILE A N 1
ATOM 635 C CA . ILE A 1 81 ? 12.841 1.489 -12.729 1.00 74.50 81 ILE A CA 1
ATOM 636 C C . ILE A 1 81 ? 14.345 1.214 -12.555 1.00 74.50 81 ILE A C 1
ATOM 638 O O . ILE A 1 81 ? 14.754 0.059 -12.501 1.00 74.50 81 ILE A O 1
ATOM 642 N N . ASP A 1 82 ? 15.160 2.263 -12.431 1.00 73.00 82 ASP A N 1
ATOM 643 C CA . ASP A 1 82 ? 16.606 2.183 -12.193 1.00 73.00 82 ASP A CA 1
ATOM 644 C C . ASP A 1 82 ? 16.975 2.143 -10.697 1.00 73.00 82 ASP A C 1
ATOM 646 O O . ASP A 1 82 ? 18.151 2.058 -10.350 1.00 73.00 82 ASP A O 1
ATOM 650 N N . GLY A 1 83 ? 15.982 2.217 -9.802 1.00 69.81 83 GLY A N 1
ATOM 651 C CA . GLY A 1 83 ? 16.158 2.233 -8.349 1.00 69.81 83 GLY A CA 1
ATOM 652 C C . GLY A 1 83 ? 16.847 3.484 -7.792 1.00 69.81 83 GLY A C 1
ATOM 653 O O . GLY A 1 83 ? 17.039 3.571 -6.580 1.00 69.81 83 GLY A O 1
ATOM 654 N N . ALA A 1 84 ? 17.218 4.449 -8.640 1.00 66.69 84 ALA A N 1
ATOM 655 C CA . ALA A 1 84 ? 17.976 5.635 -8.248 1.00 66.69 84 ALA A CA 1
ATOM 656 C C . ALA A 1 84 ? 17.092 6.728 -7.630 1.00 66.69 84 ALA A C 1
ATOM 658 O O . ALA A 1 84 ? 17.572 7.546 -6.842 1.00 66.69 84 ALA A O 1
ATOM 659 N N . GLN A 1 85 ? 15.803 6.749 -7.972 1.00 65.50 85 GLN A N 1
ATOM 660 C CA . GLN A 1 85 ? 14.834 7.706 -7.458 1.00 65.50 85 GLN A CA 1
ATOM 661 C C . GLN A 1 85 ? 13.734 7.000 -6.673 1.00 65.50 85 GLN A C 1
ATOM 663 O O . GLN A 1 85 ? 13.256 5.923 -7.022 1.00 65.50 85 GLN A O 1
ATOM 668 N N . VAL A 1 86 ? 13.321 7.642 -5.586 1.00 77.25 86 VAL A N 1
ATOM 669 C CA . VAL A 1 86 ? 12.288 7.145 -4.686 1.00 77.25 86 VAL A CA 1
ATOM 670 C C . VAL A 1 86 ? 11.228 8.219 -4.518 1.00 77.25 86 VAL A C 1
ATOM 672 O O . VAL A 1 86 ? 11.499 9.294 -3.985 1.00 77.25 86 VAL A O 1
ATOM 675 N N . VAL A 1 87 ? 10.007 7.943 -4.972 1.00 87.56 87 VAL A N 1
ATOM 676 C CA . VAL A 1 87 ? 8.869 8.820 -4.684 1.00 87.56 87 VAL A CA 1
ATOM 677 C C . VAL A 1 87 ? 8.307 8.404 -3.336 1.00 87.56 87 VAL A C 1
ATOM 679 O O . VAL A 1 87 ? 7.729 7.324 -3.195 1.00 87.56 87 VAL A O 1
ATOM 682 N N . ARG A 1 88 ? 8.517 9.253 -2.329 1.00 91.75 88 ARG A N 1
ATOM 683 C CA . ARG A 1 88 ? 7.932 9.073 -1.001 1.00 91.75 88 ARG A CA 1
ATOM 684 C C . ARG A 1 88 ? 6.452 9.428 -1.046 1.00 91.75 88 ARG A C 1
ATOM 686 O O . ARG A 1 88 ? 6.083 10.493 -1.527 1.00 91.75 88 ARG A O 1
ATOM 693 N N . GLN A 1 89 ? 5.641 8.530 -0.515 1.00 95.31 89 GLN A N 1
ATOM 694 C CA . GLN A 1 89 ? 4.210 8.687 -0.333 1.00 95.31 89 GLN A CA 1
ATOM 695 C C . GLN A 1 89 ? 3.913 8.706 1.165 1.00 95.31 89 GLN A C 1
ATOM 697 O O . GLN A 1 89 ? 4.427 7.859 1.898 1.00 95.31 89 GLN A O 1
ATOM 702 N N . GLU A 1 90 ? 3.103 9.662 1.612 1.00 95.81 90 GLU A N 1
ATOM 703 C CA . GLU A 1 90 ? 2.743 9.842 3.022 1.00 95.81 90 GLU A CA 1
ATOM 704 C C . GLU A 1 90 ? 1.226 9.968 3.162 1.00 95.81 90 GLU A C 1
ATOM 706 O O . GLU A 1 90 ? 0.576 10.654 2.372 1.00 95.81 90 GLU A O 1
ATOM 711 N N . GLY A 1 91 ? 0.652 9.291 4.157 1.00 94.50 91 GLY A N 1
ATOM 712 C CA . GLY A 1 91 ? -0.777 9.363 4.466 1.00 94.50 91 GLY A CA 1
ATOM 713 C C . GLY A 1 91 ? -1.705 8.867 3.351 1.00 94.50 91 GLY A C 1
ATOM 714 O O . GLY A 1 91 ? -2.875 9.248 3.319 1.00 94.50 91 GLY A O 1
ATOM 715 N N . VAL A 1 92 ? -1.219 8.025 2.436 1.00 97.31 92 VAL A N 1
ATOM 716 C CA . VAL A 1 92 ? -2.018 7.530 1.308 1.00 97.31 92 VAL A CA 1
ATOM 717 C C . VAL A 1 92 ? -3.075 6.556 1.808 1.00 97.31 92 VAL A C 1
ATOM 719 O O . VAL A 1 92 ? -2.758 5.602 2.514 1.00 97.31 92 VAL A O 1
ATOM 722 N N . ALA A 1 93 ? -4.329 6.767 1.412 1.00 97.06 93 ALA A N 1
ATOM 723 C CA . ALA A 1 93 ? -5.414 5.838 1.698 1.00 97.06 93 ALA A CA 1
ATOM 724 C C . ALA A 1 93 ? -5.339 4.619 0.762 1.00 97.06 93 ALA A C 1
ATOM 726 O O . ALA A 1 93 ? -5.681 4.700 -0.416 1.00 97.06 93 ALA A O 1
ATOM 727 N N . VAL A 1 94 ? -4.897 3.482 1.295 1.00 97.81 94 VAL A N 1
ATOM 728 C CA . VAL A 1 94 ? -4.721 2.218 0.571 1.00 97.81 94 VAL A CA 1
ATOM 729 C C . VAL A 1 94 ? -5.839 1.243 0.953 1.00 97.81 94 VAL A C 1
ATOM 731 O O . VAL A 1 94 ? -6.087 1.056 2.148 1.00 97.81 94 VAL A O 1
ATOM 734 N N . PRO A 1 95 ? -6.521 0.583 -0.003 1.00 97.88 95 PRO A N 1
ATOM 735 C CA . PRO A 1 95 ? -7.507 -0.446 0.312 1.00 97.88 95 PRO A CA 1
ATOM 736 C C . PRO A 1 95 ? -6.928 -1.528 1.221 1.00 97.88 95 PRO A C 1
ATOM 738 O O . PRO A 1 95 ? -5.852 -2.047 0.944 1.00 97.88 95 PRO A O 1
ATOM 741 N N . ALA A 1 96 ? -7.662 -1.925 2.266 1.00 96.94 96 ALA A N 1
ATOM 742 C CA . ALA A 1 96 ? -7.202 -2.961 3.198 1.00 96.94 96 ALA A CA 1
ATOM 743 C C . ALA A 1 96 ? -6.793 -4.268 2.493 1.00 96.94 96 ALA A C 1
ATOM 745 O O . ALA A 1 96 ? -5.882 -4.950 2.947 1.00 96.94 96 ALA A O 1
ATOM 746 N N . ALA A 1 97 ? -7.436 -4.590 1.365 1.00 96.19 97 ALA A N 1
ATOM 747 C CA . ALA A 1 97 ? -7.122 -5.764 0.555 1.00 96.19 97 ALA A CA 1
ATOM 748 C C . ALA A 1 97 ? -5.717 -5.721 -0.076 1.00 96.19 97 ALA A C 1
ATOM 750 O O . ALA A 1 97 ? -5.147 -6.774 -0.318 1.00 96.19 97 ALA A O 1
ATOM 751 N N . ALA A 1 98 ? -5.152 -4.531 -0.305 1.00 98.06 98 ALA A N 1
ATOM 752 C CA . ALA A 1 98 ? -3.802 -4.340 -0.839 1.00 98.06 98 ALA A CA 1
ATOM 753 C C . ALA A 1 98 ? -2.727 -4.267 0.266 1.00 98.06 98 ALA A C 1
ATOM 755 O O . ALA A 1 98 ? -1.578 -3.920 -0.006 1.00 98.06 98 ALA A O 1
ATOM 756 N N . LEU A 1 99 ? -3.088 -4.550 1.524 1.00 97.88 99 LEU A N 1
ATOM 757 C CA . LEU A 1 99 ? -2.197 -4.462 2.677 1.00 97.88 99 LEU A CA 1
ATOM 758 C C . LEU A 1 99 ? -1.997 -5.835 3.316 1.00 97.88 99 LEU A C 1
ATOM 760 O O . LEU A 1 99 ? -2.951 -6.572 3.556 1.00 97.88 99 LEU A O 1
ATOM 764 N N . ALA A 1 100 ? -0.757 -6.145 3.687 1.00 96.81 100 ALA A N 1
ATOM 765 C CA . ALA A 1 100 ? -0.447 -7.312 4.509 1.00 96.81 100 ALA A CA 1
ATOM 766 C C . ALA A 1 100 ? 0.498 -6.931 5.658 1.00 96.81 100 ALA A C 1
ATOM 768 O O . ALA A 1 100 ? 1.361 -6.073 5.474 1.00 96.81 100 ALA A O 1
ATOM 769 N N . PRO A 1 101 ? 0.394 -7.552 6.847 1.00 95.56 101 PRO A N 1
ATOM 770 C CA . PRO A 1 101 ? 1.388 -7.369 7.900 1.00 95.56 101 PRO A CA 1
ATOM 771 C C . PRO A 1 101 ? 2.792 -7.745 7.417 1.00 95.56 101 PRO A C 1
ATOM 773 O O . PRO A 1 101 ? 2.974 -8.746 6.722 1.00 95.56 101 PRO A O 1
ATOM 776 N N . ARG A 1 102 ? 3.799 -6.967 7.821 1.00 94.31 102 ARG A N 1
ATOM 777 C CA . ARG A 1 102 ? 5.206 -7.267 7.547 1.00 94.31 102 ARG A CA 1
ATOM 778 C C . ARG A 1 102 ? 5.942 -7.487 8.856 1.00 94.31 102 ARG A C 1
ATOM 780 O O . ARG A 1 102 ? 6.217 -6.540 9.583 1.00 94.31 102 ARG A O 1
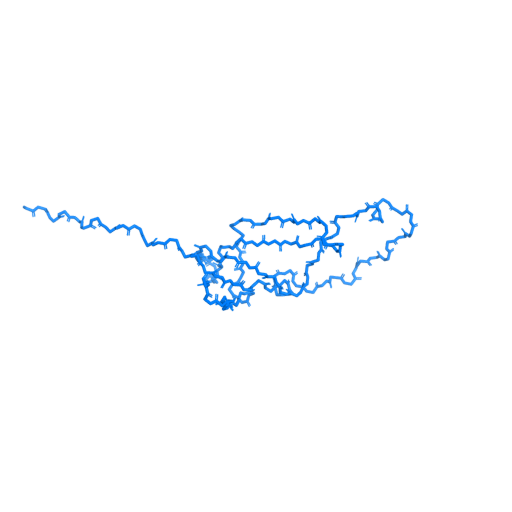ATOM 787 N N . THR A 1 103 ? 6.280 -8.735 9.153 1.00 87.94 103 THR A N 1
ATOM 788 C CA . THR A 1 103 ? 7.090 -9.060 10.328 1.00 87.94 103 THR A CA 1
ATOM 789 C C . THR A 1 103 ? 8.492 -8.495 10.137 1.00 87.94 103 THR A C 1
ATOM 791 O O . THR A 1 103 ? 9.209 -8.890 9.220 1.00 87.94 103 THR A O 1
ATOM 794 N N . LEU A 1 104 ? 8.879 -7.554 10.993 1.00 72.94 104 LEU A N 1
ATOM 795 C CA . LEU A 1 104 ? 10.273 -7.156 11.127 1.00 72.94 104 LEU A CA 1
ATOM 796 C C . LEU A 1 104 ? 10.967 -8.146 12.071 1.00 72.94 104 LEU A C 1
ATOM 798 O O . LEU A 1 104 ? 10.361 -8.534 13.074 1.00 72.94 104 LEU A O 1
ATOM 802 N N . PRO A 1 105 ? 12.214 -8.563 11.795 1.00 70.12 105 PRO A N 1
ATOM 803 C CA . PRO A 1 105 ? 13.011 -9.215 12.822 1.00 70.12 105 PRO A CA 1
ATOM 804 C C . PRO A 1 105 ? 13.136 -8.269 14.031 1.00 70.12 105 PRO A C 1
ATOM 806 O O . PRO A 1 105 ? 13.168 -7.047 13.841 1.00 70.12 105 PRO A O 1
ATOM 809 N N . PRO A 1 106 ? 13.187 -8.796 15.268 1.00 60.72 106 PRO A N 1
ATOM 810 C CA . PRO A 1 106 ? 13.405 -7.961 16.441 1.00 60.72 106 PRO A CA 1
ATOM 811 C C . PRO A 1 106 ? 14.704 -7.170 16.255 1.00 60.72 106 PRO A C 1
ATOM 813 O O . PRO A 1 106 ? 15.732 -7.742 15.880 1.00 60.72 106 PRO A O 1
ATOM 816 N N . MET A 1 107 ? 14.643 -5.854 16.472 1.00 62.22 107 MET A N 1
ATOM 817 C CA . MET A 1 107 ? 15.841 -5.015 16.483 1.00 62.22 107 MET A CA 1
ATOM 818 C C . MET A 1 107 ? 16.747 -5.529 17.613 1.00 62.22 107 MET A C 1
ATOM 820 O O . MET A 1 107 ? 16.280 -5.680 18.743 1.00 62.22 107 MET A O 1
ATOM 824 N N . ARG A 1 108 ? 17.990 -5.891 17.276 1.00 46.12 108 ARG A N 1
ATOM 825 C CA . ARG A 1 108 ? 19.034 -6.245 18.248 1.00 46.12 108 ARG A CA 1
ATOM 826 C C . ARG A 1 108 ? 19.671 -4.991 18.819 1.00 46.12 108 ARG A C 1
ATOM 828 O O . ARG A 1 108 ? 19.810 -4.023 18.039 1.00 46.12 108 ARG A O 1
#

Radius of gyration: 19.6 Å; Cα contacts (8 Å,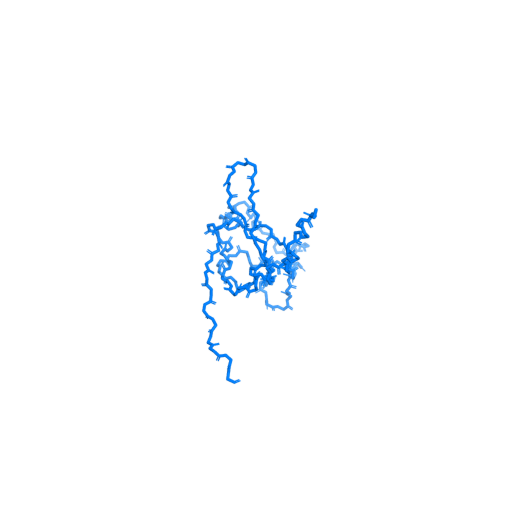 |Δi|>4): 180; chains: 1; bounding box: 40×26×72 Å

Solvent-accessible surface area (backbone atoms only — not comparable to full-atom values): 6696 Å² total; per-residue (Å²): 137,80,82,77,76,79,88,70,77,77,79,74,77,46,80,40,52,22,33,40,30,25,46,68,66,70,39,77,81,68,89,80,67,67,80,75,60,89,88,39,77,71,70,70,48,89,72,46,68,51,65,62,54,75,37,68,30,35,34,51,44,78,48,72,48,96,89,68,49,55,24,30,24,28,32,38,56,42,39,22,76,84,64,82,46,68,51,79,43,72,68,40,77,39,52,49,88,26,50,42,84,38,89,72,77,81,85,126